Protein AF-0000000084538686 (afdb_homodimer)

Structure (mmCIF, N/CA/C/O backbone):
data_AF-0000000084538686-model_v1
#
loop_
_entity.id
_entity.type
_entity.pdbx_description
1 polymer 'Putative membrane associated protein'
#
loop_
_atom_site.group_PDB
_atom_site.id
_atom_site.type_symbol
_atom_site.label_atom_id
_atom_site.label_alt_id
_atom_site.label_comp_id
_atom_site.label_asym_id
_atom_site.label_entity_id
_atom_site.label_seq_id
_atom_site.pdbx_PDB_ins_code
_atom_site.Cartn_x
_atom_site.Cartn_y
_atom_site.Cartn_z
_atom_site.occupancy
_atom_site.B_iso_or_equiv
_atom_site.auth_seq_id
_atom_site.auth_comp_id
_atom_site.auth_asym_id
_atom_site.auth_atom_id
_atom_site.pdbx_PDB_model_num
ATOM 1 N N . MET A 1 1 ? 5.523 -8.945 -4.312 1 71 1 MET A N 1
ATOM 2 C CA . MET A 1 1 ? 4.395 -8.906 -5.234 1 71 1 MET A CA 1
ATOM 3 C C . MET A 1 1 ? 4.223 -7.516 -5.832 1 71 1 MET A C 1
ATOM 5 O O . MET A 1 1 ? 4.305 -6.516 -5.117 1 71 1 MET A O 1
ATOM 9 N N . ASN A 1 2 ? 4.164 -7.492 -7.191 1 84.38 2 ASN A N 1
ATOM 10 C CA . ASN A 1 2 ? 4.059 -6.211 -7.879 1 84.38 2 ASN A CA 1
ATOM 11 C C . ASN A 1 2 ? 2.619 -5.707 -7.906 1 84.38 2 ASN A C 1
ATOM 13 O O . ASN A 1 2 ? 1.678 -6.504 -7.91 1 84.38 2 ASN A O 1
ATOM 17 N N . CYS A 1 3 ? 2.594 -4.445 -7.852 1 88.75 3 CYS A N 1
ATOM 18 C CA . CYS A 1 3 ? 1.254 -3.871 -7.875 1 88.75 3 CYS A CA 1
ATOM 19 C C . CYS A 1 3 ? 0.478 -4.348 -9.094 1 88.75 3 CYS A C 1
ATOM 21 O O . CYS A 1 3 ? -0.748 -4.465 -9.055 1 88.75 3 CYS A O 1
ATOM 23 N N . GLY A 1 4 ? 1.184 -4.664 -10.141 1 88.44 4 GLY A N 1
ATOM 24 C CA . GLY A 1 4 ? 0.552 -5.141 -11.359 1 88.44 4 GLY A CA 1
ATOM 25 C C . GLY A 1 4 ? -0.124 -6.488 -11.195 1 88.44 4 GLY A C 1
ATOM 26 O O . GLY A 1 4 ? -0.992 -6.855 -11.984 1 88.44 4 GLY A O 1
ATOM 27 N N . ASP A 1 5 ? 0.223 -7.238 -10.203 1 89.81 5 ASP A N 1
ATOM 28 C CA . ASP A 1 5 ? -0.33 -8.57 -10 1 89.81 5 ASP A CA 1
ATOM 29 C C . ASP A 1 5 ? -1.488 -8.539 -9.008 1 89.81 5 ASP A C 1
ATOM 31 O O . ASP A 1 5 ? -2.201 -9.531 -8.844 1 89.81 5 ASP A O 1
ATOM 35 N N . LEU A 1 6 ? -1.674 -7.484 -8.352 1 93.38 6 LEU A N 1
ATOM 36 C CA . LEU A 1 6 ? -2.689 -7.398 -7.309 1 93.38 6 LEU A CA 1
ATOM 37 C C . LEU A 1 6 ? -4.066 -7.145 -7.91 1 93.38 6 LEU A C 1
ATOM 39 O O . LEU A 1 6 ? -4.199 -6.387 -8.867 1 93.38 6 LEU A O 1
ATOM 43 N N . LYS A 1 7 ? -5.066 -7.844 -7.289 1 94.31 7 LYS A N 1
ATOM 44 C CA . LYS A 1 7 ? -6.445 -7.766 -7.77 1 94.31 7 LYS A CA 1
ATOM 45 C C . LYS A 1 7 ? -7.34 -7.07 -6.75 1 94.31 7 LYS A C 1
ATOM 47 O O . LYS A 1 7 ? -7.062 -7.098 -5.547 1 94.31 7 LYS A O 1
ATOM 52 N N . MET A 1 8 ? -8.445 -6.469 -7.328 1 95.88 8 MET A N 1
ATOM 53 C CA . MET A 1 8 ? -9.438 -5.812 -6.48 1 95.88 8 MET A CA 1
ATOM 54 C C . MET A 1 8 ? -9.922 -6.746 -5.379 1 95.88 8 MET A C 1
ATOM 56 O O . MET A 1 8 ? -10.195 -7.922 -5.633 1 95.88 8 MET A O 1
ATOM 60 N N . GLY A 1 9 ? -9.977 -6.195 -4.176 1 97.5 9 GLY A N 1
ATOM 61 C CA . GLY A 1 9 ? -10.492 -6.949 -3.047 1 97.5 9 GLY A CA 1
ATOM 62 C C . GLY A 1 9 ? -9.406 -7.609 -2.221 1 97.5 9 GLY A C 1
ATOM 63 O O . GLY A 1 9 ? -9.641 -7.996 -1.074 1 97.5 9 GLY A O 1
ATOM 64 N N . GLN A 1 10 ? -8.211 -7.82 -2.748 1 96.69 10 GLN A N 1
ATOM 65 C CA . GLN A 1 10 ? -7.094 -8.383 -1.991 1 96.69 10 GLN A CA 1
ATOM 66 C C . GLN A 1 10 ? -6.633 -7.426 -0.895 1 96.69 10 GLN A C 1
ATOM 68 O O . GLN A 1 10 ? -6.707 -6.207 -1.058 1 96.69 10 GLN A O 1
ATOM 73 N N . VAL A 1 11 ? -6.262 -8.055 0.238 1 97.81 11 VAL A N 1
ATOM 74 C CA . VAL A 1 11 ? -5.793 -7.289 1.387 1 97.81 11 VAL A CA 1
ATOM 75 C C . VAL A 1 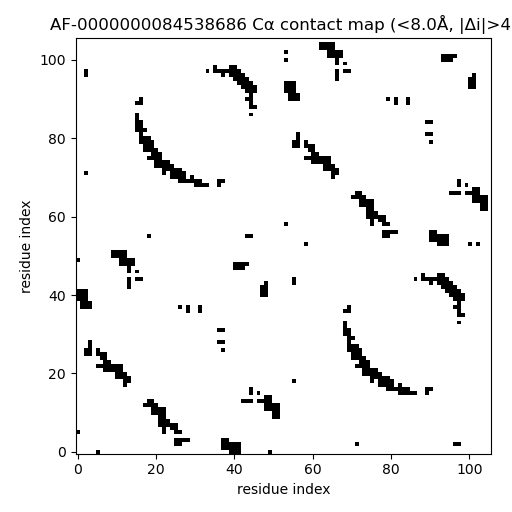11 ? -4.309 -7.551 1.617 1 97.81 11 VAL A C 1
ATOM 77 O O . VAL A 1 11 ? -3.865 -8.703 1.604 1 97.81 11 VAL A O 1
ATOM 80 N N . LEU A 1 12 ? -3.547 -6.508 1.696 1 96.69 12 LEU A N 1
ATOM 81 C CA . LEU A 1 12 ? -2.131 -6.551 2.051 1 96.69 12 LEU A CA 1
ATOM 82 C C . LEU A 1 12 ? -1.928 -6.199 3.52 1 96.69 12 LEU A C 1
ATOM 84 O O . LEU A 1 12 ? -2.605 -5.32 4.051 1 96.69 12 LEU A O 1
ATOM 88 N N . ARG A 1 13 ? -0.905 -6.891 4.141 1 94.25 13 ARG A N 1
ATOM 89 C CA . ARG A 1 13 ? -0.581 -6.641 5.543 1 94.25 13 ARG A CA 1
ATOM 90 C C . ARG A 1 13 ? 0.914 -6.398 5.723 1 94.25 13 ARG A C 1
ATOM 92 O O . ARG A 1 13 ? 1.738 -7.109 5.145 1 94.25 13 ARG A O 1
ATOM 99 N N . CYS A 1 14 ? 1.157 -5.383 6.43 1 92.5 14 CYS A N 1
ATOM 100 C CA . CYS A 1 14 ? 2.525 -5.211 6.906 1 92.5 14 CYS A CA 1
ATOM 101 C C . CYS A 1 14 ? 2.797 -6.094 8.117 1 92.5 14 CYS A C 1
ATOM 103 O O . CYS A 1 14 ? 2.111 -5.984 9.133 1 92.5 14 CYS A O 1
ATOM 105 N N . GLU A 1 15 ? 3.771 -6.855 8.023 1 88.62 15 GLU A N 1
ATOM 106 C CA . GLU A 1 15 ? 4.07 -7.777 9.117 1 88.62 15 GLU A CA 1
ATOM 107 C C . GLU A 1 15 ? 4.781 -7.066 10.266 1 88.62 15 GLU A C 1
ATOM 109 O O . GLU A 1 15 ? 4.82 -7.574 11.391 1 88.62 15 GLU A O 1
ATOM 114 N N . ALA A 1 16 ? 5.305 -5.906 9.891 1 86.25 16 ALA A N 1
ATOM 115 C CA . ALA A 1 16 ? 6.039 -5.168 10.914 1 86.25 16 ALA A CA 1
ATOM 116 C C . ALA A 1 16 ? 5.086 -4.414 11.836 1 86.25 16 ALA A C 1
ATOM 118 O O . ALA A 1 16 ? 5.297 -4.359 13.047 1 86.25 16 ALA A O 1
ATOM 119 N N . CYS A 1 17 ? 4.027 -3.859 11.422 1 87.25 17 CYS A N 1
ATOM 120 C CA . CYS A 1 17 ? 3.199 -2.977 12.234 1 87.25 17 CYS A CA 1
ATOM 121 C C . CYS A 1 17 ? 1.745 -3.432 12.227 1 87.25 17 CYS A C 1
ATOM 123 O O . CYS A 1 17 ? 0.922 -2.906 12.977 1 87.25 17 CYS A O 1
ATOM 125 N N . GLY A 1 18 ? 1.411 -4.348 11.406 1 90.25 18 GLY A N 1
ATOM 126 C CA . GLY A 1 18 ? 0.055 -4.875 11.383 1 90.25 18 GLY A CA 1
ATOM 127 C C . GLY A 1 18 ? -0.885 -4.062 10.516 1 90.25 18 GLY A C 1
ATOM 128 O O . GLY A 1 18 ? -2.076 -4.367 10.422 1 90.25 18 GLY A O 1
ATOM 129 N N . PHE A 1 19 ? -0.421 -3.004 9.836 1 92.5 19 PHE A N 1
ATOM 130 C CA . PHE A 1 19 ? -1.167 -2.166 8.906 1 92.5 19 PHE A CA 1
ATOM 131 C C . PHE A 1 19 ? -1.705 -2.994 7.742 1 92.5 19 PHE A C 1
ATOM 133 O O . PHE A 1 19 ? -1.006 -3.859 7.215 1 92.5 19 PHE A O 1
ATOM 140 N N . GLU A 1 20 ? -3.066 -2.785 7.414 1 95.94 20 GLU A N 1
ATOM 141 C CA . GLU A 1 20 ? -3.656 -3.516 6.293 1 95.94 20 GLU A CA 1
ATOM 142 C C . GLU A 1 20 ? -4.285 -2.561 5.281 1 95.94 20 GLU A C 1
ATOM 144 O O . GLU A 1 20 ? -4.926 -1.581 5.66 1 95.94 20 GLU A O 1
ATOM 149 N N . LEU A 1 21 ? -4.109 -2.898 4.055 1 96.94 21 LEU A N 1
ATOM 150 C CA . LEU A 1 21 ? -4.648 -2.178 2.908 1 96.94 21 LEU A CA 1
ATOM 151 C C . LEU A 1 21 ? -5.414 -3.119 1.983 1 96.94 21 LEU A C 1
ATOM 153 O O . 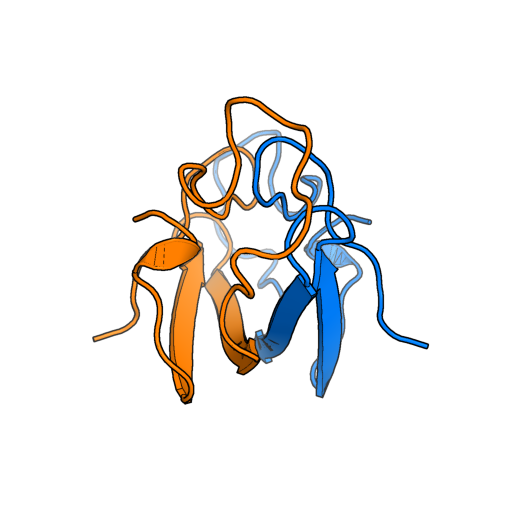LEU A 1 21 ? -4.949 -4.223 1.693 1 96.94 21 LEU A O 1
ATOM 157 N N . GLN A 1 22 ? -6.52 -2.684 1.488 1 98.19 22 GLN A N 1
ATOM 158 C CA . GLN A 1 22 ? -7.277 -3.436 0.492 1 98.19 22 GLN A CA 1
ATOM 159 C C . GLN A 1 22 ? -7.168 -2.789 -0.886 1 98.19 22 GLN A C 1
ATOM 161 O O . GLN A 1 22 ? -7.305 -1.57 -1.017 1 98.19 22 GLN A O 1
ATOM 166 N N . VAL A 1 23 ? -6.973 -3.641 -1.856 1 97.38 23 VAL A N 1
ATOM 167 C CA . VAL A 1 23 ? -6.953 -3.137 -3.227 1 97.38 23 VAL A CA 1
ATOM 168 C C . VAL A 1 23 ? -8.359 -2.695 -3.631 1 97.38 23 VAL A C 1
ATOM 170 O O . VAL A 1 23 ? -9.297 -3.496 -3.621 1 97.38 23 VAL A O 1
ATOM 173 N N . VAL A 1 24 ? -8.445 -1.438 -4.055 1 97.81 24 VAL A N 1
ATOM 174 C CA . VAL A 1 24 ? -9.758 -0.947 -4.445 1 97.81 24 VAL A CA 1
ATOM 175 C C . VAL A 1 24 ? -9.719 -0.466 -5.895 1 97.81 24 VAL A C 1
ATOM 177 O O . VAL A 1 24 ? -10.766 -0.185 -6.488 1 97.81 24 VAL A O 1
ATOM 180 N N . LYS A 1 25 ? -8.57 -0.338 -6.414 1 95.25 25 LYS A N 1
ATOM 181 C CA . LYS A 1 25 ? -8.367 -0.13 -7.844 1 95.25 25 LYS A CA 1
ATOM 182 C C . LYS A 1 25 ? -7.07 -0.783 -8.312 1 95.25 25 LYS A C 1
ATOM 184 O O . LYS A 1 25 ? -6 -0.512 -7.77 1 95.25 25 LYS A O 1
ATOM 189 N N . GLU A 1 26 ? -7.18 -1.544 -9.234 1 93 26 GLU A N 1
ATOM 190 C CA . GLU A 1 26 ? -6.023 -2.266 -9.758 1 93 26 GLU A CA 1
ATOM 191 C C . GLU A 1 26 ? -5.09 -1.334 -10.523 1 93 26 GLU A C 1
ATOM 193 O O . GLU A 1 26 ? -5.516 -0.283 -11.008 1 93 26 GLU A O 1
ATOM 198 N N . CYS A 1 27 ? -3.883 -1.767 -10.414 1 89.31 27 CYS A N 1
ATOM 199 C CA . CYS A 1 27 ? -2.861 -1.048 -11.164 1 89.31 27 CYS A CA 1
ATOM 200 C C . CYS A 1 27 ? -3.238 -0.945 -12.641 1 89.31 27 CYS A C 1
ATOM 202 O O . CYS A 1 27 ? -3.637 -1.937 -13.25 1 89.31 27 CYS A O 1
ATOM 204 N N . GLY A 1 28 ? -3.406 0.371 -13.031 1 76.25 28 GLY A N 1
ATOM 205 C CA . GLY A 1 28 ? -3.629 0.607 -14.445 1 76.25 28 GLY A CA 1
ATOM 206 C C . GLY A 1 28 ? -2.344 0.729 -15.242 1 76.25 28 GLY A C 1
ATOM 207 O O . GLY A 1 28 ? -1.297 1.075 -14.695 1 76.25 28 GLY A O 1
ATOM 208 N N . ASP A 1 29 ? -1.909 -0.3 -16.031 1 64.12 29 ASP A N 1
ATOM 209 C CA . ASP A 1 29 ? -0.754 -0.184 -16.906 1 64.12 29 ASP A CA 1
ATOM 210 C C . ASP A 1 29 ? -0.607 1.24 -17.438 1 64.12 29 ASP A C 1
ATOM 212 O O . ASP A 1 29 ? 0.289 1.522 -18.234 1 64.12 29 ASP A O 1
ATOM 216 N N . VAL A 1 30 ? -1.439 1.971 -16.938 1 56.62 30 VAL A N 1
ATOM 217 C CA . VAL A 1 30 ? -1.408 3.23 -17.672 1 56.62 30 VAL A CA 1
ATOM 218 C C . VAL A 1 30 ? 0.018 3.773 -17.703 1 56.62 30 VAL A C 1
ATOM 220 O O . VAL A 1 30 ? 0.905 3.252 -17.031 1 56.62 30 VAL A O 1
ATOM 223 N N . SER A 1 31 ? 0.237 5.137 -17.938 1 59.28 31 SER A N 1
ATOM 224 C CA . SER A 1 31 ? 1.373 5.98 -18.297 1 59.28 31 SER A CA 1
ATOM 225 C C . SER A 1 31 ? 2.463 5.918 -17.219 1 59.28 31 SER A C 1
ATOM 227 O O . SER A 1 31 ? 2.791 6.926 -16.594 1 59.28 31 SER A O 1
ATOM 229 N N . CYS A 1 32 ? 2.41 4.883 -16.641 1 60.19 32 CYS A N 1
ATOM 230 C CA . CYS A 1 32 ? 3.498 4.883 -15.664 1 60.19 32 CYS A CA 1
ATOM 231 C C . CYS A 1 32 ? 4.848 4.996 -16.359 1 60.19 32 CYS A C 1
ATOM 233 O O . CYS A 1 32 ? 5.125 4.266 -17.312 1 60.19 32 CYS A O 1
ATOM 235 N N . SER A 1 33 ? 5.336 6.148 -16.344 1 61.12 33 SER A N 1
ATOM 236 C CA . SER A 1 33 ? 6.559 6.586 -17 1 61.12 33 SER A CA 1
ATOM 237 C C . SER A 1 33 ? 7.797 6.047 -16.297 1 61.12 33 SER A C 1
ATOM 239 O O . SER A 1 33 ? 8.922 6.246 -16.75 1 61.12 33 SER A O 1
ATOM 241 N N . THR A 1 34 ? 7.426 5.266 -15.219 1 63.72 34 THR A N 1
ATOM 242 C CA . THR A 1 34 ? 8.656 4.871 -14.539 1 63.72 34 THR A CA 1
ATOM 243 C C . THR A 1 34 ? 9.047 3.445 -14.922 1 63.72 34 THR A C 1
ATOM 245 O O . THR A 1 34 ? 8.203 2.662 -15.359 1 63.72 34 THR A O 1
ATOM 248 N N . ASP A 1 35 ? 10.281 3.135 -15.023 1 69 35 ASP A N 1
ATOM 249 C CA . ASP A 1 35 ? 10.812 1.804 -15.305 1 69 35 ASP A CA 1
ATOM 250 C C . ASP A 1 35 ? 10.25 0.774 -14.32 1 69 35 ASP A C 1
ATOM 252 O O . ASP A 1 35 ? 10.172 -0.414 -14.641 1 69 35 ASP A O 1
ATOM 256 N N . ALA A 1 36 ? 9.836 1.299 -13.234 1 69.81 36 ALA A N 1
ATOM 257 C CA . ALA A 1 36 ? 9.336 0.399 -12.203 1 69.81 36 ALA A CA 1
ATOM 258 C C . ALA A 1 36 ? 7.816 0.32 -12.227 1 69.81 36 ALA A C 1
ATOM 260 O O . ALA A 1 36 ? 7.195 -0.116 -11.258 1 69.81 36 ALA A O 1
ATOM 261 N N . CYS A 1 37 ? 7.258 0.703 -13.344 1 74.38 37 CYS A N 1
ATOM 262 C CA . CYS A 1 37 ? 5.801 0.714 -13.445 1 74.38 37 CYS A CA 1
ATOM 263 C C . CYS A 1 37 ? 5.23 -0.688 -13.273 1 74.38 37 CYS A C 1
ATOM 265 O O . CYS A 1 37 ? 5.629 -1.618 -13.969 1 74.38 37 CYS A O 1
ATOM 267 N N . CYS A 1 38 ? 4.488 -0.738 -12.266 1 80.88 38 CYS A N 1
ATOM 268 C CA . CYS A 1 38 ? 3.67 -1.907 -11.969 1 80.88 38 CYS A CA 1
ATOM 269 C C . CYS A 1 38 ? 4.539 -3.094 -11.57 1 80.88 38 CYS A C 1
ATOM 271 O O . CYS A 1 38 ? 4.113 -4.246 -11.68 1 80.88 38 CYS A O 1
ATOM 273 N N . THR A 1 39 ? 5.82 -2.785 -11.391 1 78.19 39 THR A N 1
ATOM 274 C CA . THR A 1 39 ? 6.719 -3.869 -11.008 1 78.19 39 THR A CA 1
ATOM 275 C C . THR A 1 39 ? 7.199 -3.697 -9.57 1 78.19 39 THR A C 1
ATOM 277 O O . THR A 1 39 ? 7.926 -4.543 -9.047 1 78.19 39 THR A O 1
ATOM 280 N N . GLY A 1 40 ? 6.773 -2.652 -9.008 1 76.5 40 GLY A N 1
ATOM 281 C CA . GLY A 1 40 ? 7.223 -2.406 -7.648 1 76.5 40 GLY A CA 1
ATOM 282 C C . GLY A 1 40 ? 6.332 -3.045 -6.598 1 76.5 40 GLY A C 1
ATOM 283 O O . GLY A 1 40 ? 5.164 -3.328 -6.859 1 76.5 40 GLY A O 1
ATOM 284 N N . ASN A 1 41 ? 7.047 -3.344 -5.496 1 84.56 41 ASN A N 1
ATOM 285 C CA . ASN A 1 41 ? 6.316 -3.828 -4.332 1 84.56 41 ASN A CA 1
ATOM 286 C C . ASN A 1 41 ? 5.656 -2.684 -3.57 1 84.56 41 ASN A C 1
ATOM 288 O O . ASN A 1 41 ? 6.184 -1.57 -3.533 1 84.56 41 ASN A O 1
ATOM 292 N N . VAL A 1 42 ? 4.488 -2.975 -3.053 1 91.5 42 VAL A N 1
ATOM 293 C CA . VAL A 1 42 ? 3.945 -2.064 -2.049 1 91.5 42 VAL A CA 1
ATOM 294 C C . VAL A 1 42 ? 4.695 -2.238 -0.731 1 91.5 42 VAL A C 1
ATOM 296 O O . VAL A 1 42 ? 4.82 -3.355 -0.225 1 91.5 42 VAL A O 1
ATOM 299 N N . THR A 1 43 ? 5.238 -1.229 -0.281 1 91.62 43 THR A N 1
ATOM 300 C CA . THR A 1 43 ? 6.039 -1.332 0.934 1 91.62 43 THR A CA 1
ATOM 301 C C . THR A 1 43 ? 5.438 -0.483 2.051 1 91.62 43 THR A C 1
ATOM 303 O O . THR A 1 43 ? 4.793 0.532 1.786 1 91.62 43 THR A O 1
ATOM 306 N N . CYS A 1 44 ? 5.609 -0.896 3.24 1 90 44 CYS A N 1
ATOM 307 C CA . CYS A 1 44 ? 5.309 -0.231 4.5 1 90 44 CYS A CA 1
ATOM 308 C C . CYS A 1 44 ? 6.402 -0.488 5.531 1 90 44 CYS A C 1
ATOM 310 O O . CYS A 1 44 ? 6.848 -1.624 5.699 1 90 44 CYS A O 1
ATOM 312 N N . CYS A 1 45 ? 6.793 0.578 6.219 1 88.5 45 CYS A N 1
ATOM 313 C CA . CYS A 1 45 ? 7.816 0.5 7.254 1 88.5 45 CYS A CA 1
ATOM 314 C C . CYS A 1 45 ? 9.133 -0.012 6.684 1 88.5 45 CYS A C 1
ATOM 316 O O . CYS A 1 45 ? 9.883 -0.71 7.371 1 88.5 45 CYS A O 1
ATOM 318 N N . GLY A 1 46 ? 9.305 0.186 5.43 1 85.56 46 GLY A N 1
ATOM 319 C CA . GLY A 1 46 ? 10.562 -0.18 4.797 1 85.56 46 GLY A CA 1
ATOM 320 C C . GLY A 1 46 ? 10.594 -1.621 4.328 1 85.56 46 GLY A C 1
ATOM 321 O O . GLY A 1 46 ? 11.617 -2.092 3.83 1 85.56 46 GLY A O 1
ATOM 322 N N . GLU A 1 47 ? 9.562 -2.369 4.488 1 87.12 47 GLU A N 1
ATOM 323 C CA . GLU A 1 47 ? 9.492 -3.766 4.07 1 87.12 47 GLU A CA 1
ATOM 324 C C . GLU A 1 47 ? 8.297 -4.004 3.148 1 87.12 47 GLU A C 1
ATOM 326 O O . GLU A 1 47 ? 7.273 -3.324 3.256 1 87.12 47 GLU A O 1
ATOM 331 N N . PRO A 1 48 ? 8.43 -4.945 2.174 1 90.94 48 PRO A N 1
ATOM 332 C CA . PRO A 1 48 ? 7.277 -5.301 1.34 1 90.94 48 PRO A CA 1
ATOM 333 C C . PRO A 1 48 ? 6.09 -5.812 2.156 1 90.94 48 PRO A C 1
ATOM 335 O O . PRO A 1 48 ? 6.277 -6.59 3.096 1 90.94 48 PRO A O 1
ATOM 338 N N . MET A 1 49 ? 4.895 -5.34 1.775 1 92.44 49 MET A N 1
ATOM 339 C CA . MET A 1 49 ? 3.682 -5.891 2.371 1 92.44 49 MET A CA 1
ATOM 340 C C . MET A 1 49 ? 3.361 -7.262 1.783 1 92.44 49 MET A C 1
ATOM 342 O O . MET A 1 49 ? 3.875 -7.621 0.723 1 92.44 49 MET A O 1
ATOM 346 N N . LYS A 1 50 ? 2.547 -8 2.641 1 93.88 50 LYS A N 1
ATOM 347 C CA . LYS A 1 50 ? 2.189 -9.352 2.219 1 93.88 50 LYS A CA 1
ATOM 348 C C . LYS A 1 50 ? 0.688 -9.477 1.975 1 93.88 50 LYS A C 1
ATOM 350 O O . LYS A 1 50 ? -0.108 -8.789 2.621 1 93.88 50 LYS A O 1
ATOM 355 N N . LEU A 1 51 ? 0.392 -10.375 1.011 1 95.88 51 LEU A N 1
ATOM 356 C CA . LEU A 1 51 ? -1.014 -10.703 0.792 1 95.88 51 LEU A CA 1
ATOM 357 C C . LEU A 1 51 ? -1.604 -11.406 2.006 1 95.88 51 LEU A C 1
ATOM 359 O O . LEU A 1 51 ? -1.018 -12.367 2.516 1 95.88 51 LEU A O 1
ATOM 363 N N . LYS A 1 52 ? -2.764 -10.758 2.4 1 92.88 52 LYS A N 1
ATOM 364 C CA . LYS A 1 52 ? -3.471 -11.445 3.477 1 92.88 52 LYS A CA 1
ATOM 365 C C . LYS A 1 52 ? -4.27 -12.633 2.941 1 92.88 52 LYS A C 1
ATOM 367 O O . LYS A 1 52 ? -5.043 -12.484 1.991 1 92.88 52 LYS A O 1
ATOM 372 N N . GLN A 1 53 ? -3.9 -13.875 3.236 1 76.44 53 GLN A N 1
ATOM 373 C CA . GLN A 1 53 ? -4.582 -15.109 2.859 1 76.44 53 GLN A CA 1
ATOM 374 C C . GLN A 1 53 ? -5.824 -15.336 3.717 1 76.44 53 GLN A C 1
ATOM 376 O O . GLN A 1 53 ? -5.875 -14.906 4.871 1 76.44 53 GLN A O 1
ATOM 381 N N . MET B 1 1 ? 3.457 10.438 3.814 1 71 1 MET B N 1
ATOM 382 C CA . MET B 1 1 ? 2.574 10.133 4.938 1 71 1 MET B CA 1
ATOM 383 C C . MET B 1 1 ? 2.891 8.766 5.531 1 71 1 MET B C 1
ATOM 385 O O . MET B 1 1 ? 3.094 7.797 4.793 1 71 1 MET B O 1
ATOM 389 N N . ASN B 1 2 ? 3.096 8.781 6.875 1 84.44 2 ASN B N 1
ATOM 390 C CA . ASN B 1 2 ? 3.465 7.543 7.543 1 84.44 2 ASN B CA 1
ATOM 391 C C . ASN B 1 2 ? 2.244 6.672 7.82 1 84.44 2 ASN B C 1
ATOM 393 O O . ASN B 1 2 ? 1.14 7.184 8.008 1 84.44 2 ASN B O 1
ATOM 397 N N . CYS B 1 3 ? 2.562 5.441 7.746 1 88.81 3 CYS B N 1
ATOM 398 C CA . CYS B 1 3 ? 1.458 4.52 7.992 1 88.81 3 CYS B CA 1
ATOM 399 C C . CYS B 1 3 ? 0.804 4.797 9.344 1 88.81 3 CYS B C 1
ATOM 401 O O . CYS B 1 3 ? -0.394 4.57 9.516 1 88.81 3 CYS B O 1
ATOM 403 N N . GLY B 1 4 ? 1.546 5.348 10.242 1 88.5 4 GLY B N 1
ATOM 404 C CA . GLY B 1 4 ? 1.028 5.668 11.57 1 88.5 4 GLY B CA 1
ATOM 405 C C . GLY B 1 4 ? -0.01 6.773 11.547 1 88.5 4 GLY B C 1
ATOM 406 O O . GLY B 1 4 ? -0.802 6.902 12.484 1 88.5 4 GLY B O 1
ATOM 407 N N . ASP B 1 5 ? -0.061 7.562 10.531 1 89.88 5 ASP B N 1
ATOM 408 C CA . ASP B 1 5 ? -0.985 8.688 10.453 1 89.88 5 ASP B CA 1
ATOM 409 C C . ASP B 1 5 ? -2.238 8.32 9.664 1 89.88 5 ASP B C 1
ATOM 411 O O . ASP B 1 5 ? -3.215 9.07 9.648 1 89.88 5 ASP B O 1
ATOM 415 N N . LEU B 1 6 ? -2.223 7.254 9.039 1 93.31 6 LEU B N 1
ATOM 416 C CA . LEU B 1 6 ? -3.338 6.875 8.18 1 93.31 6 LEU B CA 1
ATOM 417 C C . LEU B 1 6 ? -4.473 6.266 8.992 1 93.31 6 LEU B C 1
ATOM 419 O O . LEU B 1 6 ? -4.227 5.52 9.945 1 93.31 6 LEU B O 1
ATOM 423 N N . LYS B 1 7 ? -5.715 6.637 8.562 1 94.31 7 LYS B N 1
ATOM 424 C CA . LYS B 1 7 ? -6.918 6.195 9.266 1 94.31 7 LYS B CA 1
ATOM 425 C C . LYS B 1 7 ? -7.746 5.25 8.398 1 94.31 7 LYS B C 1
ATOM 427 O O . LYS B 1 7 ? -7.691 5.32 7.168 1 94.31 7 LYS B O 1
ATOM 432 N N . MET B 1 8 ? -8.547 4.402 9.148 1 95.88 8 MET B N 1
ATOM 433 C CA . MET B 1 8 ? -9.445 3.473 8.469 1 95.88 8 MET B CA 1
ATOM 434 C C . MET B 1 8 ? -10.344 4.211 7.48 1 95.88 8 MET B C 1
ATOM 436 O O . MET B 1 8 ? -10.883 5.27 7.801 1 95.88 8 MET B O 1
ATOM 440 N N . GLY B 1 9 ? -10.43 3.617 6.289 1 97.5 9 GLY B N 1
ATOM 441 C CA . GLY B 1 9 ? -11.32 4.168 5.277 1 97.5 9 GLY B CA 1
ATOM 442 C C . GLY B 1 9 ? -10.609 5.078 4.293 1 97.5 9 GLY B C 1
ATOM 443 O O . GLY B 1 9 ? -11.125 5.355 3.211 1 97.5 9 GLY B O 1
ATOM 444 N N . GLN B 1 10 ? -9.461 5.629 4.613 1 96.69 10 GLN B N 1
ATOM 445 C CA . GLN B 1 10 ? -8.688 6.461 3.693 1 96.69 10 GLN B CA 1
ATOM 446 C C . GLN B 1 10 ? -8.18 5.641 2.512 1 96.69 10 GLN B C 1
ATOM 448 O O . GLN B 1 10 ? -7.883 4.453 2.656 1 96.69 10 GLN B O 1
ATOM 453 N N . VAL B 1 11 ? -8.188 6.32 1.357 1 97.81 11 VAL B N 1
ATOM 454 C CA . VAL B 1 11 ? -7.727 5.68 0.129 1 97.81 11 VAL B CA 1
ATOM 455 C C . VAL B 1 11 ? -6.43 6.336 -0.343 1 97.81 11 VAL B C 1
ATOM 457 O O . VAL B 1 11 ? -6.324 7.562 -0.377 1 97.81 11 VAL B O 1
ATOM 460 N N . LEU B 1 12 ? -5.43 5.527 -0.582 1 96.62 12 LEU B N 1
ATOM 461 C CA . LEU B 1 12 ? -4.164 5.953 -1.169 1 96.62 12 LEU B CA 1
ATOM 462 C C . LEU B 1 12 ? -4.121 5.637 -2.66 1 96.62 12 LEU B C 1
ATOM 464 O O . LEU B 1 12 ? -4.609 4.59 -3.092 1 96.62 12 LEU B O 1
ATOM 468 N N . ARG B 1 13 ? -3.457 6.578 -3.4 1 94.19 13 ARG B N 1
ATOM 469 C CA . ARG B 1 13 ? -3.318 6.395 -4.84 1 94.19 13 ARG B CA 1
ATOM 470 C C . ARG B 1 13 ? -1.868 6.566 -5.277 1 94.19 13 ARG B C 1
ATOM 472 O O . ARG B 1 13 ? -1.188 7.492 -4.84 1 94.19 13 ARG B O 1
ATOM 479 N N . CYS B 1 14 ? -1.47 5.625 -6.043 1 92.38 14 CYS B N 1
ATOM 480 C CA . CYS B 1 14 ? -0.206 5.824 -6.746 1 92.38 14 CYS B CA 1
ATOM 481 C C . CYS B 1 14 ? -0.393 6.715 -7.965 1 92.38 14 CYS B C 1
ATOM 483 O O . CYS B 1 14 ? -1.181 6.395 -8.859 1 92.38 14 CYS B O 1
ATOM 485 N N . GLU B 1 15 ? 0.33 7.711 -8.023 1 88.38 15 GLU B N 1
ATOM 486 C CA . GLU B 1 15 ? 0.178 8.656 -9.125 1 88.38 15 GLU B CA 1
ATOM 487 C C . GLU B 1 15 ? 0.856 8.133 -10.391 1 88.38 15 GLU B C 1
ATOM 489 O O . GLU B 1 15 ? 0.566 8.602 -11.492 1 88.38 15 GLU B O 1
ATOM 494 N N . ALA B 1 16 ? 1.736 7.172 -10.141 1 86.19 16 ALA B N 1
ATOM 495 C CA . ALA B 1 16 ? 2.465 6.637 -11.289 1 86.19 16 ALA B CA 1
ATOM 496 C C . ALA B 1 16 ? 1.612 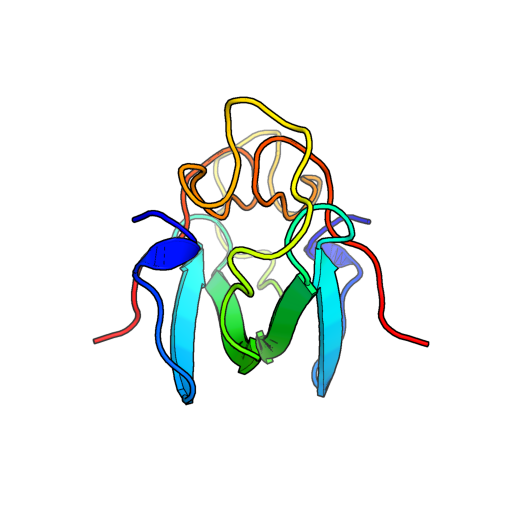5.633 -12.055 1 86.19 16 ALA B C 1
ATOM 498 O O . ALA B 1 16 ? 1.631 5.605 -13.289 1 86.19 16 ALA B O 1
ATOM 499 N N . CYS B 1 17 ? 0.812 4.824 -11.484 1 87.12 17 CYS B N 1
ATOM 500 C CA . CYS B 1 17 ? 0.13 3.729 -12.164 1 87.12 17 CYS B CA 1
ATOM 501 C C . CYS B 1 17 ? -1.37 3.771 -11.898 1 87.12 17 CYS B C 1
ATOM 503 O O . CYS B 1 17 ? -2.135 3.025 -12.516 1 87.12 17 CYS B O 1
ATOM 505 N N . GLY B 1 18 ? -1.8 4.57 -11.023 1 90.06 18 GLY B N 1
ATOM 506 C CA . GLY B 1 18 ? -3.223 4.707 -10.758 1 90.06 18 GLY B CA 1
ATOM 507 C C . GLY B 1 18 ? -3.744 3.689 -9.758 1 90.06 18 GLY B C 1
ATOM 508 O O . GLY B 1 18 ? -4.938 3.672 -9.445 1 90.06 18 GLY B O 1
ATOM 509 N N . PHE B 1 19 ? -2.895 2.824 -9.203 1 92.31 19 PHE B N 1
ATOM 510 C CA . PHE B 1 19 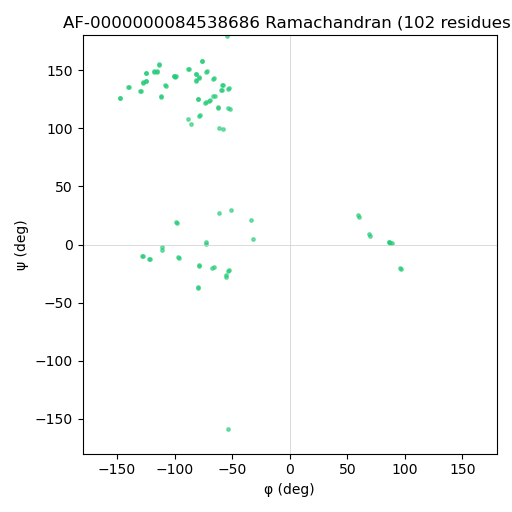? -3.215 1.839 -8.18 1 92.31 19 PHE B CA 1
ATOM 511 C C . PHE B 1 19 ? -3.762 2.518 -6.93 1 92.31 19 PHE B C 1
ATOM 513 O O . PHE B 1 19 ? -3.25 3.557 -6.508 1 92.31 19 PHE B O 1
ATOM 520 N N . GLU B 1 20 ? -4.938 1.949 -6.379 1 95.88 20 GLU B N 1
ATOM 521 C CA . GLU B 1 20 ? -5.508 2.516 -5.16 1 95.88 20 GLU B CA 1
ATOM 522 C C . GLU B 1 20 ? -5.676 1.45 -4.082 1 95.88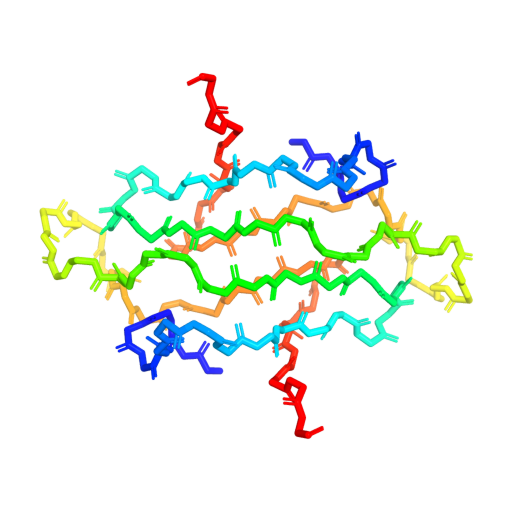 20 GLU B C 1
ATOM 524 O O . GLU B 1 20 ? -6.082 0.323 -4.371 1 95.88 20 GLU B O 1
ATOM 529 N N . LEU B 1 21 ? -5.383 1.858 -2.904 1 96.94 21 LEU B N 1
ATOM 530 C CA . LEU B 1 21 ? -5.504 1.043 -1.7 1 96.94 21 LEU B CA 1
ATOM 531 C C . LEU B 1 21 ? -6.328 1.76 -0.637 1 96.94 21 LEU B C 1
ATOM 533 O O . LEU B 1 21 ? -6.141 2.955 -0.402 1 96.94 21 LEU B O 1
ATOM 537 N N . GLN B 1 22 ? -7.16 1.062 0.041 1 98.19 22 GLN B N 1
ATOM 538 C CA . GLN B 1 22 ? -7.914 1.604 1.167 1 98.19 22 GLN B CA 1
ATOM 539 C C . GLN B 1 22 ? -7.402 1.041 2.49 1 98.19 22 GLN B C 1
ATOM 541 O O . GLN B 1 22 ? -7.184 -0.166 2.615 1 98.19 22 GLN B O 1
ATOM 546 N N . VAL B 1 23 ? -7.297 1.93 3.432 1 97.38 23 VAL B N 1
ATOM 547 C CA . VAL B 1 23 ? -6.914 1.483 4.766 1 97.38 23 VAL B CA 1
ATOM 548 C C . VAL B 1 23 ? -8.055 0.685 5.391 1 97.38 23 VAL B C 1
ATOM 550 O O . VAL B 1 23 ? -9.164 1.199 5.559 1 97.38 23 VAL B O 1
ATOM 553 N N . VAL B 1 24 ? -7.715 -0.542 5.781 1 97.75 24 VAL B N 1
ATOM 554 C CA . VAL B 1 24 ? -8.758 -1.365 6.379 1 97.75 24 VAL B CA 1
ATOM 555 C C . VAL B 1 24 ? -8.344 -1.781 7.789 1 97.75 24 VAL B C 1
ATOM 557 O O . VAL B 1 24 ? -9.156 -2.314 8.547 1 97.75 24 VAL B O 1
ATOM 560 N N . LYS B 1 25 ? -7.141 -1.58 8.109 1 95.19 25 LYS B N 1
ATOM 561 C CA . LYS B 1 25 ? -6.648 -1.691 9.484 1 95.19 25 LYS B CA 1
ATOM 562 C C . LYS B 1 25 ? -5.52 -0.697 9.742 1 95.19 25 LYS B C 1
ATOM 564 O O . LYS B 1 25 ? -4.52 -0.683 9.023 1 95.19 25 LYS B O 1
ATOM 569 N N . GLU B 1 26 ? -5.68 0.021 10.695 1 93 26 GLU B N 1
ATOM 570 C CA . GLU B 1 26 ? -4.691 1.04 11.031 1 93 26 GLU B CA 1
ATOM 571 C C . GLU B 1 26 ? -3.424 0.412 11.609 1 93 26 GLU B C 1
ATOM 573 O O . GLU B 1 26 ? -3.463 -0.7 12.133 1 93 26 GLU B O 1
ATOM 578 N N . CYS B 1 27 ? -2.395 1.137 11.289 1 89.31 27 CYS B N 1
ATOM 579 C CA . CYS B 1 27 ? -1.106 0.735 11.844 1 89.31 27 CYS B CA 1
ATOM 580 C C . CYS B 1 27 ? -1.193 0.564 13.359 1 89.31 27 CYS B C 1
ATOM 582 O O . CYS B 1 27 ? -1.714 1.437 14.055 1 89.31 27 CYS B O 1
ATOM 584 N N . GLY B 1 28 ? -0.938 -0.758 13.742 1 76.94 28 GLY B N 1
ATOM 585 C CA . GLY B 1 28 ? -0.842 -1.019 15.164 1 76.94 28 GLY B CA 1
ATOM 586 C C . GLY B 1 28 ? 0.562 -0.841 15.711 1 76.94 28 GLY B C 1
ATOM 587 O O . GLY B 1 28 ? 1.54 -0.929 14.969 1 76.94 28 GLY B O 1
ATOM 588 N N . ASP B 1 29 ? 0.857 0.215 16.5 1 64.12 29 ASP B N 1
ATOM 589 C CA . ASP B 1 29 ? 2.154 0.348 17.156 1 64.12 29 ASP B CA 1
ATOM 590 C C . ASP B 1 29 ? 2.721 -1.019 17.547 1 64.12 29 ASP B C 1
ATOM 592 O O . ASP B 1 29 ? 3.605 -1.115 18.391 1 64.12 29 ASP B O 1
ATOM 596 N N . VAL B 1 30 ? 2.191 -1.932 16.859 1 57.25 30 VAL B N 1
ATOM 597 C CA . VAL B 1 30 ? 2.709 -3.195 17.359 1 57.25 30 VAL B CA 1
ATOM 598 C C . VAL B 1 30 ? 4.234 -3.176 17.344 1 57.25 30 VAL B C 1
ATOM 600 O O . VAL B 1 30 ? 4.844 -2.324 16.703 1 57.25 30 VAL B O 1
ATOM 603 N N . SER B 1 31 ? 4.93 -4.23 17.781 1 60.03 31 SER B N 1
ATOM 604 C CA . SER B 1 31 ? 6.34 -4.539 17.984 1 60.03 31 SER B CA 1
ATOM 605 C C . SER B 1 31 ? 7.168 -4.227 16.75 1 60.03 31 SER B C 1
ATOM 607 O O . SER B 1 31 ? 7.578 -5.137 16.031 1 60.03 31 SER B O 1
ATOM 609 N N . CYS B 1 32 ? 6.684 -3.322 16.141 1 60.22 32 CYS B N 1
ATOM 610 C CA . CYS B 1 32 ? 7.531 -3.047 14.992 1 60.22 32 CYS B CA 1
ATOM 611 C C . CYS B 1 32 ? 8.953 -2.721 15.43 1 60.22 32 CYS B C 1
ATOM 613 O O . CYS B 1 32 ? 9.164 -1.896 16.328 1 60.22 32 CYS B O 1
ATOM 615 N N . SER B 1 33 ? 9.766 -3.693 15.328 1 61.84 33 SER B N 1
ATOM 616 C CA . SER B 1 33 ? 11.164 -3.711 15.75 1 61.84 33 SER B CA 1
ATOM 617 C C . SER B 1 33 ? 12.023 -2.869 14.82 1 61.84 33 SER B C 1
ATOM 619 O O . SER B 1 33 ? 13.234 -2.729 15.039 1 61.84 33 SER B O 1
ATOM 621 N N . THR B 1 34 ? 11.258 -2.27 13.859 1 63.69 34 THR B N 1
ATOM 622 C CA . THR B 1 34 ? 12.164 -1.554 12.961 1 63.69 34 THR B CA 1
ATOM 623 C C . THR B 1 34 ? 12.172 -0.062 13.289 1 63.69 34 THR B C 1
ATOM 625 O O . THR B 1 34 ? 11.234 0.452 13.891 1 63.69 34 THR B O 1
ATOM 628 N N . ASP B 1 35 ? 13.234 0.597 13.172 1 68.56 35 ASP B N 1
ATOM 629 C CA . ASP B 1 35 ? 13.383 2.035 13.367 1 68.56 35 ASP B CA 1
ATOM 630 C C . ASP B 1 35 ? 12.367 2.809 12.531 1 68.56 35 ASP B C 1
ATOM 632 O O . ASP B 1 35 ? 11.992 3.932 12.875 1 68.56 35 ASP B O 1
ATOM 636 N N . ALA B 1 36 ? 11.938 2.127 11.547 1 69.62 36 ALA B N 1
ATOM 637 C CA . ALA B 1 36 ? 11.016 2.801 10.625 1 69.62 36 ALA B CA 1
ATOM 638 C C . ALA B 1 36 ? 9.57 2.453 10.945 1 69.62 36 ALA B C 1
ATOM 640 O O . ALA B 1 36 ? 8.672 2.68 10.133 1 69.62 36 ALA B O 1
ATOM 641 N N . CYS B 1 37 ? 9.383 1.967 12.133 1 74.19 37 CYS B N 1
ATOM 642 C CA . CYS B 1 37 ? 8.039 1.561 12.523 1 74.19 37 CYS B CA 1
ATOM 643 C C . CYS B 1 37 ? 7.082 2.748 12.508 1 74.19 37 CYS B C 1
ATOM 645 O O . CYS B 1 37 ? 7.344 3.77 13.148 1 74.19 37 CYS B O 1
ATOM 647 N N . CYS B 1 38 ? 6.176 2.557 11.656 1 80.56 38 CYS B N 1
ATOM 648 C CA . CYS B 1 38 ? 5.027 3.453 11.578 1 80.56 38 CYS B CA 1
ATOM 649 C C . CYS B 1 38 ? 5.441 4.824 11.055 1 80.56 38 CYS B C 1
ATOM 651 O O . CYS B 1 38 ? 4.727 5.809 11.25 1 80.56 38 CYS B O 1
ATOM 653 N N . THR B 1 39 ? 6.707 4.875 10.633 1 77.88 39 THR B N 1
ATOM 654 C CA . THR B 1 39 ? 7.188 6.16 10.141 1 77.88 39 THR B CA 1
ATOM 655 C C . THR B 1 39 ? 7.43 6.105 8.633 1 77.88 39 THR B C 1
ATOM 657 O O . THR B 1 39 ? 7.734 7.125 8.016 1 77.88 39 THR B O 1
ATOM 660 N N . GLY B 1 40 ? 7.262 4.965 8.133 1 76.75 40 GLY B N 1
ATOM 661 C CA . GLY B 1 40 ? 7.523 4.828 6.707 1 76.75 40 GLY B CA 1
ATOM 662 C C . GLY B 1 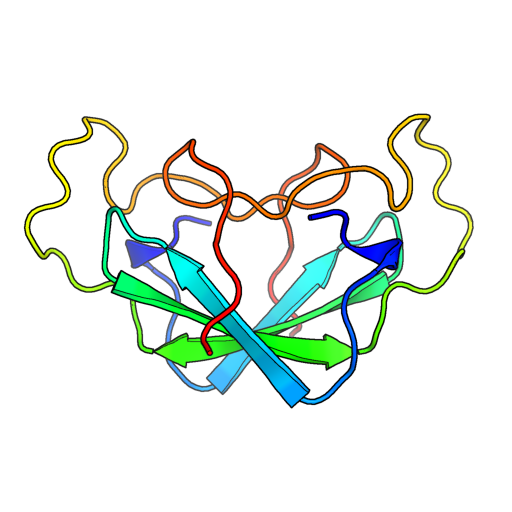40 ? 6.32 5.148 5.844 1 76.75 40 GLY B C 1
ATOM 663 O O . GLY B 1 40 ? 5.18 5.062 6.305 1 76.75 40 GLY B O 1
ATOM 664 N N . ASN B 1 41 ? 6.703 5.613 4.641 1 84.38 41 ASN B N 1
ATOM 665 C CA . ASN B 1 41 ? 5.668 5.84 3.637 1 84.38 41 ASN B CA 1
ATOM 666 C C . ASN B 1 41 ? 5.227 4.535 2.98 1 84.38 41 ASN B C 1
ATOM 668 O O . ASN B 1 41 ? 6.027 3.611 2.828 1 84.38 41 ASN B O 1
ATOM 672 N N . VAL B 1 42 ? 3.953 4.473 2.693 1 91.5 42 VAL B N 1
ATOM 673 C CA . VAL B 1 42 ? 3.516 3.422 1.78 1 91.5 42 VAL B CA 1
ATOM 674 C C . VAL B 1 42 ? 3.953 3.758 0.357 1 91.5 42 VAL B C 1
ATOM 676 O O . VAL B 1 42 ? 3.689 4.855 -0.138 1 91.5 42 VAL B O 1
ATOM 679 N N . THR B 1 43 ? 4.656 2.914 -0.214 1 91.56 43 THR B N 1
ATOM 680 C CA . THR B 1 43 ? 5.184 3.197 -1.545 1 91.56 43 THR B CA 1
ATOM 681 C C . THR B 1 43 ? 4.652 2.188 -2.561 1 91.56 43 THR B C 1
ATOM 683 O O . THR B 1 43 ? 4.348 1.047 -2.209 1 91.56 43 THR B O 1
ATOM 686 N N . CYS B 1 44 ? 4.496 2.617 -3.742 1 89.75 44 CYS B N 1
ATOM 687 C CA . CYS B 1 44 ? 4.184 1.859 -4.949 1 89.75 44 CYS B CA 1
ATOM 688 C C . CYS B 1 44 ? 4.98 2.375 -6.141 1 89.75 44 CYS B C 1
ATOM 690 O O . CYS B 1 44 ? 5.062 3.586 -6.359 1 89.75 44 CYS B O 1
ATOM 692 N N . CYS B 1 45 ? 5.531 1.435 -6.914 1 88.31 45 CYS B N 1
ATOM 693 C CA . CYS B 1 45 ? 6.309 1.76 -8.109 1 88.31 45 CYS B CA 1
ATOM 694 C C . CYS B 1 45 ? 7.516 2.619 -7.758 1 88.31 45 CYS B C 1
ATOM 696 O O . CYS B 1 45 ? 7.922 3.477 -8.539 1 88.31 45 CYS B O 1
ATOM 698 N N . GLY B 1 46 ? 7.93 2.525 -6.555 1 85.44 46 GLY B N 1
ATOM 699 C CA . GLY B 1 46 ? 9.133 3.232 -6.137 1 85.44 46 GLY B CA 1
ATOM 700 C C . GLY B 1 46 ? 8.852 4.641 -5.645 1 85.44 46 GLY B C 1
ATOM 701 O O . GLY B 1 46 ? 9.781 5.387 -5.32 1 85.44 46 GLY B O 1
ATOM 702 N N . GLU B 1 47 ? 7.637 5.07 -5.613 1 86.88 47 GLU B N 1
ATOM 703 C CA . GLU B 1 47 ? 7.258 6.402 -5.152 1 86.88 47 GLU B CA 1
ATOM 704 C C . GLU B 1 47 ? 6.223 6.328 -4.035 1 86.88 47 GLU B C 1
ATOM 706 O O . GLU B 1 47 ? 5.422 5.391 -3.984 1 86.88 47 GLU B O 1
ATOM 711 N N . PRO B 1 48 ? 6.258 7.289 -3.08 1 90.88 48 PRO B N 1
ATOM 712 C CA . PRO B 1 48 ? 5.215 7.336 -2.055 1 90.88 48 PRO B CA 1
ATOM 713 C C . PRO B 1 48 ? 3.814 7.488 -2.645 1 90.88 48 PRO B C 1
ATOM 715 O O . PRO B 1 48 ? 3.617 8.266 -3.584 1 90.88 48 PRO B O 1
ATOM 718 N N . MET B 1 49 ? 2.877 6.727 -2.09 1 92.38 49 MET B N 1
ATOM 719 C CA . MET B 1 49 ? 1.476 6.91 -2.461 1 92.38 49 MET B CA 1
ATOM 720 C C . MET B 1 49 ? 0.897 8.156 -1.798 1 92.38 49 MET B C 1
ATOM 722 O O . MET B 1 49 ? 1.463 8.672 -0.83 1 92.38 49 MET B O 1
ATOM 726 N N . LYS B 1 50 ? -0.221 8.609 -2.492 1 93.81 50 LYS B N 1
ATOM 727 C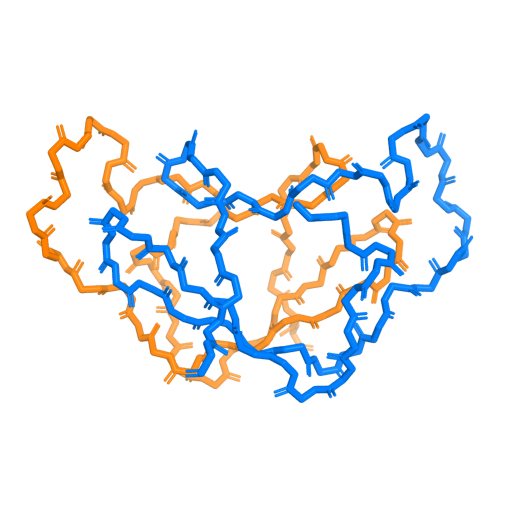 CA . LYS B 1 50 ? -0.86 9.82 -1.988 1 93.81 50 LYS B CA 1
ATOM 728 C C . LYS B 1 50 ? -2.273 9.531 -1.488 1 93.81 50 LYS B C 1
ATOM 730 O O . LYS B 1 50 ? -2.947 8.641 -2.004 1 93.81 50 LYS B O 1
ATOM 735 N N . LEU B 1 51 ? -2.637 10.352 -0.466 1 95.81 51 LEU B N 1
ATOM 736 C CA . LEU B 1 51 ? -4.02 10.281 -0.007 1 95.81 51 LEU B CA 1
ATOM 737 C C . LEU B 1 51 ? -4.977 10.773 -1.089 1 95.81 51 LEU B C 1
ATOM 739 O O . LEU B 1 51 ? -4.773 11.836 -1.669 1 95.81 51 LEU B O 1
ATOM 743 N N . LYS B 1 52 ? -5.965 9.805 -1.298 1 92.75 52 LYS B N 1
ATOM 744 C CA . LYS B 1 52 ? -7 10.242 -2.229 1 92.75 52 LYS B CA 1
ATOM 745 C C . LYS B 1 52 ? -7.988 11.18 -1.549 1 92.75 52 LYS B C 1
ATOM 747 O O . LYS B 1 52 ? -8.523 10.867 -0.484 1 92.75 52 LYS B O 1
ATOM 752 N N . GLN B 1 53 ? -8.023 12.453 -1.899 1 76.31 53 GLN B N 1
ATOM 753 C CA . GLN B 1 53 ? -8.945 13.469 -1.398 1 76.31 53 GLN B CA 1
ATOM 754 C C . GLN B 1 53 ? -10.328 13.32 -2.037 1 76.31 53 GLN B C 1
ATOM 756 O O . GLN B 1 53 ? -10.445 12.852 -3.172 1 76.31 53 GLN B O 1
#

Secondary structure (DSSP, 8-state):
-BGGG--TT-EEE-TTT--EEEEEE----TT--STTTTTSBPEETTEE-EE--/-BGGG--TT-EEE-TTT--EEEEEE--------STTTTTSBPEETTEE-EE--

Foldseek 3Di:
DFLQPDDAQWKWADPVPGDIDGHHDGQDCPPPVDPCRRVDADDDPRHGIDTDD/DFLQPDDAQWKWADPVPGDIDGHHDGQDCPPPVDPCRRVDADDDPRHGIDTDD

Nearest PDB structures (foldseek):
  1dhg-assembly1_A  TM=9.088E-01  e=3.048E-03  Megalodesulfovibrio gigas
  1dcd-assembly1_A  TM=9.104E-01  e=7.697E-03  Megalodesulfovibrio gigas
  1dcd-assembly1_B  TM=9.020E-01  e=1.003E-02  Megalodesulfovibrio gigas
  1vzg-assembly1_B  TM=8.337E-01  e=4.025E-02  Desulfarculus baarsii
  1dhg-assembly1_A  TM=9.087E-01  e=3.048E-03  Megalodesulfovibrio gigas

Solvent-accessible surface area (backbone atoms only — not comparable to full-atom values): 5444 Å² total; per-residue (Å²): 107,28,42,54,73,49,50,67,71,44,35,33,30,24,85,52,30,56,26,26,33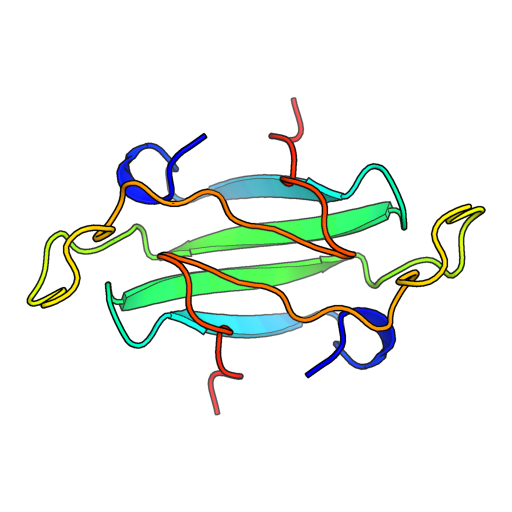,27,29,73,33,46,44,39,88,47,84,28,82,48,94,37,48,49,59,19,45,42,25,40,44,84,37,70,43,37,79,58,127,108,29,43,55,74,49,51,68,70,42,34,33,30,27,86,54,32,55,26,25,33,27,30,73,33,46,44,39,88,43,84,30,84,49,93,34,48,50,59,19,45,41,25,39,45,84,36,69,41,37,79,59,128

Sequence (106 aa):
MNCGDLKMGQVLRCEACGFELQVVKECGDVSCSTDACCTGNVTCCGEPMKLKQMNCGDLKMGQVLRCEACGFELQVVKECGDVSCSTDACCTGNVTCCGEPMKLKQ

Organism: NCBI:txid1434108

pLDDT: mean 85.68, std 11.59, range [56.62, 98.19]

Radius of gyration: 12.31 Å; Cα contacts (8 Å, |Δi|>4): 294; chains: 2; bounding box: 25×29×36 Å